Protein AF-A0A971WV73-F1 (afdb_monomer)

Sequence (132 aa):
MSHPDMRDVILLYQKQIGLLSSSQRDQLYKFFEEGMSPFVLGCAILRAKEQKQRNKRISFNYIIAIIKDWMEHGLTTEEAFKDYWIDSHSSSSYRGERNAAAKGLPKRFVRSDYKYTKPDPPPKGFFSFLDD

Solvent-accessible surface area (backbone atoms only — not comparable to full-atom values): 8357 Å² total; per-residue (Å²): 129,89,74,62,46,64,68,54,33,52,52,49,43,40,75,75,77,37,89,74,52,69,70,59,49,54,52,56,49,48,46,41,74,76,57,32,32,37,54,42,57,38,51,34,54,52,48,52,54,67,79,44,67,97,82,73,81,82,55,68,69,58,36,50,51,50,49,49,55,31,50,77,69,61,38,26,42,64,65,54,38,48,54,52,49,48,56,68,54,56,54,57,82,64,63,85,77,82,78,95,77,70,92,82,71,82,76,82,83,52,79,88,72,66,76,86,71,79,74,79,81,77,65,89,72,79,53,72,88,73,78,122

Radius of gyration: 24.32 Å; Cα contacts (8 Å, |Δi|>4): 70; chains: 1; bounding box: 62×53×53 Å

Secondary structure (DSSP, 8-state):
--PPPHHHHHHHHHHHT-PPPHHHHHHHHHHHHTT--HHHHHHHHHHHHHTS-TTSPPPHHHHHHHHHHHHHTTTTSHHHHHHHHHHHHHTTTTTTSS----TTPPP---GGG---PPPPPPPTTTTTTS--

Nearest PDB structures (foldseek):
  3r0i-assembly1_B  TM=3.763E-01  e=5.403E+00  Escherichia coli K-12
  7kts-assembly1_C  TM=1.481E-01  e=9.203E+00  Homo sapiens

Mean predicted aligned error: 14.65 Å

Foldseek 3Di:
DDFDDLVNLQVLCCVQARDDDPVLSVVLVVLVVVQAGSVVLSVLSVVLSVVDDDDDHRDSVSSVVSSVVCVVVVVRDPVSVVVVVCVVVVVVVVPPDPDPDDPDDPDDDDPVPDDDDPDDDDPPPPPVVVPD

Structure (mmCIF, N/CA/C/O backbone):
data_AF-A0A971WV73-F1
#
_entry.id   AF-A0A971WV73-F1
#
loop_
_atom_site.group_PDB
_atom_site.id
_atom_site.type_symbol
_atom_site.label_atom_id
_atom_site.label_alt_id
_atom_site.label_comp_id
_atom_site.label_asym_id
_atom_site.label_entity_id
_atom_site.label_seq_id
_atom_site.pdbx_PDB_ins_code
_atom_site.Cartn_x
_atom_site.Cartn_y
_atom_site.Cartn_z
_atom_site.occupancy
_atom_site.B_iso_or_equiv
_atom_site.auth_seq_id
_atom_site.auth_comp_id
_atom_site.auth_asym_id
_atom_site.auth_atom_id
_atom_site.pdbx_PDB_model_num
ATOM 1 N N . MET A 1 1 ? 20.361 4.862 -9.131 1.00 50.69 1 MET A N 1
ATOM 2 C CA . MET A 1 1 ? 19.375 5.538 -8.261 1.00 50.69 1 MET A CA 1
ATOM 3 C C . MET A 1 1 ? 19.096 4.605 -7.099 1.00 50.69 1 MET A C 1
ATOM 5 O O . MET A 1 1 ? 19.036 3.409 -7.340 1.00 50.69 1 MET A O 1
ATOM 9 N N . SER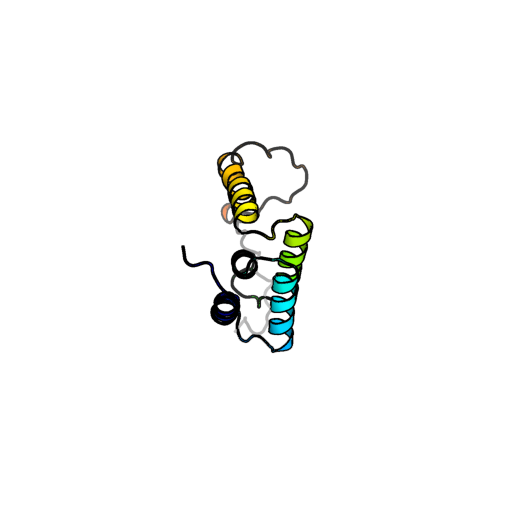 A 1 2 ? 19.040 5.093 -5.857 1.00 71.25 2 SER A N 1
ATOM 10 C CA . SER A 1 2 ? 18.740 4.215 -4.717 1.00 71.25 2 SER A CA 1
ATOM 11 C C . SER A 1 2 ? 17.284 3.780 -4.828 1.00 71.25 2 SER A C 1
ATOM 13 O O . SER A 1 2 ? 16.399 4.626 -4.720 1.00 71.25 2 SER A O 1
ATOM 15 N N . HIS A 1 3 ? 17.040 2.499 -5.101 1.00 76.31 3 HIS A N 1
ATOM 16 C CA . HIS A 1 3 ? 15.683 1.968 -5.061 1.00 76.31 3 HIS A CA 1
ATOM 17 C C . HIS A 1 3 ? 15.203 1.986 -3.604 1.00 76.31 3 HIS A C 1
ATOM 19 O O . HIS A 1 3 ? 15.978 1.610 -2.720 1.00 76.31 3 HIS A O 1
ATOM 25 N N . PRO A 1 4 ? 13.983 2.476 -3.335 1.00 85.62 4 PRO A N 1
ATOM 26 C CA . PRO A 1 4 ? 13.438 2.477 -1.986 1.00 85.62 4 PRO A CA 1
ATOM 27 C C . PRO A 1 4 ? 13.271 1.042 -1.484 1.00 85.62 4 PRO A C 1
ATOM 29 O O . PRO A 1 4 ? 12.898 0.151 -2.249 1.00 85.62 4 PRO A O 1
ATOM 32 N N . ASP A 1 5 ? 13.525 0.835 -0.197 1.00 93.06 5 ASP A N 1
ATOM 33 C CA . ASP A 1 5 ? 13.344 -0.451 0.479 1.00 93.06 5 ASP A CA 1
ATOM 34 C C . ASP A 1 5 ? 12.051 -0.451 1.318 1.00 93.06 5 ASP A C 1
ATOM 36 O O . ASP A 1 5 ? 11.473 0.593 1.634 1.00 93.06 5 ASP A O 1
ATOM 40 N N . MET A 1 6 ? 11.594 -1.625 1.749 1.00 93.81 6 MET A N 1
ATOM 41 C CA . MET A 1 6 ? 10.440 -1.766 2.643 1.00 93.81 6 MET A CA 1
ATOM 42 C C . MET A 1 6 ? 10.618 -1.019 3.969 1.00 93.81 6 MET A C 1
ATOM 44 O O . MET A 1 6 ? 9.641 -0.548 4.556 1.00 93.81 6 MET A O 1
ATOM 48 N N . ARG A 1 7 ? 11.863 -0.843 4.427 1.00 93.75 7 ARG A N 1
ATOM 49 C CA . ARG A 1 7 ? 12.174 0.014 5.581 1.00 93.75 7 ARG A CA 1
ATOM 50 C C . ARG A 1 7 ? 11.727 1.456 5.345 1.00 93.75 7 ARG A C 1
ATOM 52 O O . ARG A 1 7 ? 11.110 2.048 6.232 1.00 93.75 7 ARG A O 1
ATOM 59 N N . ASP A 1 8 ? 11.962 1.987 4.148 1.00 94.31 8 ASP A N 1
ATOM 60 C CA . ASP A 1 8 ? 11.566 3.347 3.778 1.00 94.31 8 ASP A CA 1
ATOM 61 C C . ASP A 1 8 ? 10.043 3.483 3.724 1.00 94.31 8 ASP A C 1
ATOM 63 O O . ASP A 1 8 ? 9.494 4.475 4.203 1.00 94.31 8 ASP A O 1
ATOM 67 N N . VAL A 1 9 ? 9.343 2.460 3.224 1.00 93.69 9 VAL A N 1
ATOM 68 C CA . VAL A 1 9 ? 7.870 2.409 3.190 1.00 93.69 9 VAL A CA 1
ATOM 69 C C . VAL A 1 9 ? 7.281 2.463 4.601 1.00 93.69 9 VAL A C 1
ATOM 71 O O . VAL A 1 9 ? 6.348 3.227 4.865 1.00 93.69 9 VAL A O 1
ATOM 74 N N . ILE A 1 10 ? 7.843 1.691 5.535 1.00 94.50 10 ILE A N 1
ATOM 75 C CA . ILE A 1 10 ? 7.390 1.668 6.933 1.00 94.50 10 ILE A CA 1
ATOM 76 C C . ILE A 1 10 ? 7.650 3.021 7.604 1.00 94.50 10 ILE A C 1
ATOM 78 O O . ILE A 1 10 ? 6.759 3.557 8.269 1.00 94.50 10 ILE A O 1
ATOM 82 N N . LEU A 1 11 ? 8.839 3.598 7.410 1.00 94.56 11 LEU A N 1
ATOM 83 C CA . LEU A 1 11 ? 9.181 4.922 7.939 1.00 94.56 11 LEU A CA 1
ATOM 84 C C . LE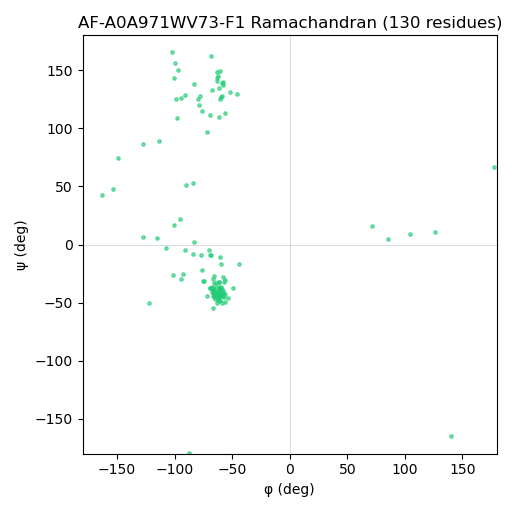U A 1 11 ? 8.264 6.010 7.367 1.00 94.56 11 LEU A C 1
ATOM 86 O O . LEU A 1 11 ? 7.778 6.873 8.105 1.00 94.56 11 LEU A O 1
ATOM 90 N N . LEU A 1 12 ? 7.975 5.949 6.066 1.00 93.94 12 LEU A N 1
ATOM 91 C CA . LEU A 1 12 ? 7.045 6.851 5.397 1.00 93.94 12 LEU A CA 1
ATOM 92 C C . LEU A 1 12 ? 5.643 6.736 6.006 1.00 93.94 12 LEU A C 1
ATOM 94 O O . LEU A 1 12 ? 5.052 7.757 6.363 1.00 93.94 12 LEU A O 1
ATOM 98 N N . TYR A 1 13 ? 5.128 5.519 6.189 1.00 92.94 13 T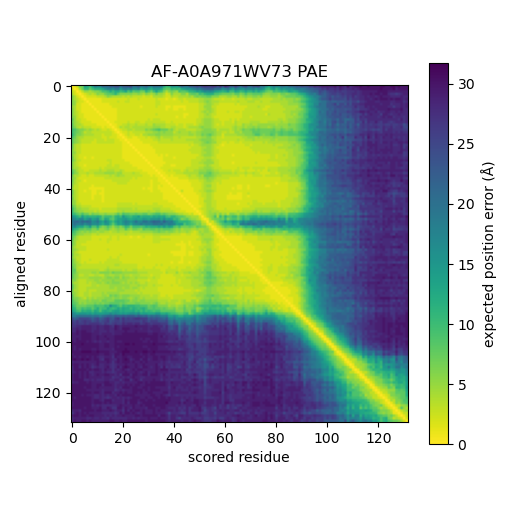YR A N 1
ATOM 99 C CA . TYR A 1 13 ? 3.838 5.301 6.842 1.00 92.94 13 TYR A CA 1
ATOM 100 C C . TYR A 1 13 ? 3.800 5.931 8.238 1.00 92.94 13 TYR A C 1
ATOM 102 O O . TYR A 1 13 ? 2.883 6.691 8.561 1.00 92.94 13 TYR A O 1
ATOM 110 N N . GLN A 1 14 ? 4.821 5.659 9.052 1.00 92.06 14 GLN A N 1
ATOM 111 C CA . GLN A 1 14 ? 4.900 6.162 10.422 1.00 92.06 14 GLN A CA 1
ATOM 112 C C . GLN A 1 14 ? 4.927 7.686 10.484 1.00 92.06 14 GLN A C 1
ATOM 114 O O . GLN A 1 14 ? 4.235 8.281 11.312 1.00 92.06 14 GLN A O 1
ATOM 119 N N . LYS A 1 15 ? 5.658 8.320 9.565 1.00 91.06 15 LYS A N 1
ATOM 120 C CA . LYS A 1 15 ? 5.751 9.779 9.464 1.00 91.06 15 LYS A CA 1
ATOM 121 C C . LYS A 1 15 ? 4.448 10.429 8.992 1.00 91.06 15 LYS A C 1
ATOM 123 O O . LYS A 1 15 ? 4.132 11.535 9.422 1.00 91.06 15 LYS A O 1
ATOM 128 N N . GLN A 1 16 ? 3.727 9.792 8.071 1.00 88.50 16 GLN A N 1
ATOM 129 C CA . GLN A 1 16 ? 2.573 10.404 7.402 1.00 88.50 16 GLN A CA 1
ATOM 130 C C . GLN A 1 16 ? 1.229 10.071 8.054 1.00 88.50 16 GLN A C 1
ATOM 132 O O . GLN A 1 16 ? 0.290 10.863 7.950 1.00 88.50 16 GLN A O 1
ATOM 137 N N . ILE A 1 17 ? 1.120 8.899 8.680 1.00 86.88 17 ILE A N 1
ATOM 138 C CA . ILE A 1 17 ? -0.152 8.330 9.140 1.00 86.88 17 ILE A CA 1
ATOM 139 C C . ILE A 1 17 ? -0.126 8.060 10.641 1.00 86.88 17 ILE A C 1
ATOM 141 O O . ILE A 1 17 ? -1.045 8.477 11.348 1.00 86.88 17 ILE A O 1
ATOM 145 N N . GLY A 1 18 ? 0.912 7.375 11.123 1.00 87.25 18 GLY A N 1
ATOM 146 C CA . GLY A 1 18 ? 1.080 7.029 12.532 1.00 87.25 18 GLY A CA 1
ATOM 147 C C . GLY A 1 18 ? 1.629 5.619 12.735 1.00 87.25 18 GLY A C 1
ATOM 148 O O . GLY A 1 18 ? 2.141 4.993 11.814 1.00 87.25 18 GLY A O 1
ATOM 149 N N . LEU A 1 19 ? 1.528 5.106 13.960 1.00 90.38 19 LEU A N 1
ATOM 150 C CA . LEU A 1 19 ? 2.096 3.807 14.326 1.00 90.38 19 LEU A CA 1
ATOM 151 C C . LEU A 1 19 ? 1.481 2.663 13.508 1.00 90.38 19 LEU A C 1
ATOM 153 O O . LEU A 1 19 ? 0.264 2.572 13.349 1.00 90.38 19 LEU A O 1
ATOM 157 N N . LEU A 1 20 ? 2.352 1.785 13.019 1.00 90.44 20 LEU A N 1
ATOM 158 C CA . LEU A 1 20 ? 1.994 0.584 12.275 1.00 90.44 20 LEU A CA 1
ATOM 159 C C . LEU A 1 20 ? 2.038 -0.612 13.232 1.00 90.44 20 LEU A C 1
ATOM 161 O O . LEU A 1 20 ? 3.070 -0.839 13.874 1.00 90.44 20 LEU A O 1
ATOM 165 N N . SER A 1 21 ? 0.946 -1.372 13.337 1.00 92.94 21 SER A N 1
ATOM 166 C CA . SER A 1 21 ? 0.956 -2.626 14.103 1.00 92.94 21 SER A CA 1
ATOM 167 C C . SER A 1 21 ? 1.831 -3.680 13.413 1.00 92.94 21 SER A C 1
ATOM 169 O O . SER A 1 21 ? 2.109 -3.582 12.217 1.00 92.94 21 SER A O 1
ATOM 171 N N . SER A 1 22 ? 2.238 -4.723 14.148 1.00 92.44 22 SER A N 1
ATOM 172 C CA . SER A 1 22 ? 2.979 -5.845 13.548 1.00 92.44 22 SER A CA 1
ATOM 173 C C . SER A 1 22 ? 2.185 -6.491 12.411 1.00 92.44 22 SER A C 1
ATOM 175 O O . SER A 1 22 ? 2.705 -6.643 11.318 1.00 92.44 22 SER A O 1
ATOM 177 N N . SER A 1 23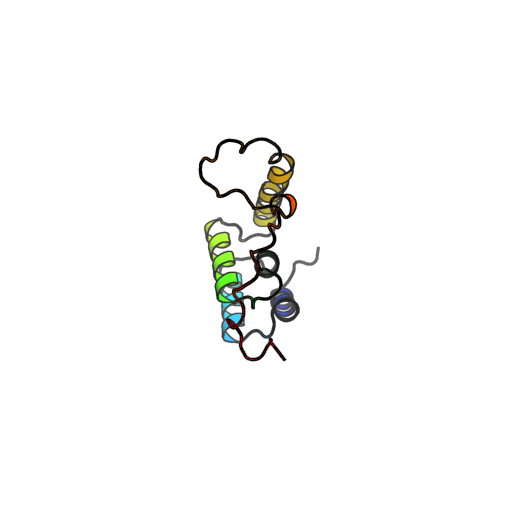 ? 0.888 -6.740 12.616 1.00 93.50 23 SER A N 1
ATOM 178 C CA . SER A 1 23 ? 0.021 -7.337 11.593 1.00 93.50 23 SER A CA 1
ATOM 179 C C . SER A 1 23 ? -0.106 -6.491 10.322 1.00 93.50 23 SER A C 1
ATOM 181 O O . SER A 1 23 ? -0.106 -7.028 9.218 1.00 93.50 23 SER A O 1
ATOM 183 N N . GLN A 1 24 ? -0.189 -5.164 10.457 1.00 93.88 24 GLN A N 1
ATOM 184 C CA . GLN A 1 24 ? -0.226 -4.244 9.317 1.00 93.88 24 GLN A CA 1
ATOM 185 C C . GLN A 1 24 ? 1.106 -4.235 8.564 1.00 93.88 24 GLN A C 1
ATOM 187 O O . GLN A 1 24 ? 1.127 -4.154 7.338 1.00 93.88 24 GLN A O 1
ATOM 192 N N . ARG A 1 25 ? 2.220 -4.344 9.294 1.00 94.38 25 ARG A N 1
ATOM 193 C CA . ARG A 1 25 ? 3.554 -4.473 8.708 1.00 94.38 25 ARG A CA 1
ATOM 194 C C . ARG A 1 25 ? 3.684 -5.758 7.903 1.00 94.38 25 ARG A C 1
ATOM 196 O O . ARG A 1 25 ? 4.072 -5.688 6.743 1.00 94.38 25 ARG A O 1
ATOM 203 N N . ASP A 1 26 ? 3.309 -6.888 8.489 1.00 95.38 26 ASP A N 1
ATOM 204 C CA . ASP A 1 26 ? 3.368 -8.194 7.829 1.00 95.38 26 ASP A CA 1
ATOM 205 C C . ASP A 1 26 ? 2.508 -8.194 6.562 1.00 95.38 26 ASP A C 1
ATOM 207 O O . ASP A 1 26 ? 2.893 -8.740 5.535 1.00 95.38 26 ASP A O 1
ATOM 211 N N . GLN A 1 27 ? 1.365 -7.507 6.596 1.00 94.75 27 GLN A N 1
ATOM 212 C CA . GLN A 1 27 ? 0.515 -7.359 5.424 1.00 94.75 27 GLN A CA 1
ATOM 213 C C . GLN A 1 27 ? 1.170 -6.536 4.302 1.00 94.75 27 GLN A C 1
ATOM 215 O O . GLN A 1 27 ? 1.011 -6.891 3.140 1.00 94.75 27 GLN A O 1
ATOM 220 N N . LEU A 1 28 ? 1.921 -5.474 4.615 1.00 94.38 28 LEU A N 1
ATOM 221 C CA . LEU A 1 28 ? 2.698 -4.746 3.601 1.00 94.38 28 LEU A CA 1
ATOM 222 C C . LEU A 1 28 ? 3.828 -5.607 3.021 1.00 94.38 28 LEU A C 1
ATOM 224 O O . LEU A 1 28 ? 4.072 -5.548 1.819 1.00 94.38 28 LEU A O 1
ATOM 228 N N . TYR A 1 29 ? 4.483 -6.422 3.852 1.00 95.75 29 TYR A N 1
ATOM 229 C CA . TYR A 1 29 ? 5.494 -7.371 3.381 1.00 95.75 29 TYR A CA 1
ATOM 230 C C . TYR A 1 29 ? 4.910 -8.441 2.462 1.00 95.75 29 TYR A C 1
ATOM 232 O O . TYR A 1 29 ? 5.539 -8.755 1.461 1.00 95.75 29 TYR A O 1
ATOM 240 N N . LYS A 1 30 ? 3.690 -8.924 2.716 1.00 95.75 30 LYS A N 1
ATOM 241 C CA . LYS A 1 30 ? 3.014 -9.855 1.797 1.00 95.75 30 LYS A CA 1
ATOM 242 C C . LYS A 1 30 ? 2.847 -9.273 0.395 1.00 95.75 30 LYS A C 1
ATOM 244 O O . LYS A 1 30 ? 3.163 -9.949 -0.568 1.00 95.75 30 LYS A O 1
ATOM 249 N N . PHE A 1 31 ? 2.434 -8.011 0.266 1.00 93.62 31 PHE A N 1
ATOM 250 C CA . PHE A 1 31 ? 2.324 -7.378 -1.056 1.00 93.62 31 PHE A CA 1
ATOM 251 C C . PHE A 1 31 ? 3.680 -7.208 -1.747 1.00 93.62 31 PHE A C 1
ATOM 253 O O . PHE A 1 31 ? 3.772 -7.308 -2.968 1.00 93.62 31 PHE A O 1
ATOM 260 N N . PHE A 1 32 ? 4.737 -6.972 -0.971 1.00 94.56 32 PHE A N 1
ATOM 261 C CA . PHE A 1 32 ? 6.097 -6.955 -1.497 1.00 94.56 32 PHE A CA 1
ATOM 262 C C . PHE A 1 32 ? 6.537 -8.343 -1.989 1.00 94.56 32 PHE A C 1
ATOM 264 O O . PHE A 1 32 ? 7.074 -8.459 -3.088 1.00 94.56 32 PHE A O 1
ATOM 271 N N . GLU A 1 33 ? 6.249 -9.399 -1.226 1.00 94.06 33 GLU A N 1
ATOM 272 C CA . GLU A 1 33 ? 6.498 -10.795 -1.617 1.00 94.06 33 GLU A CA 1
ATOM 273 C C . GLU A 1 33 ? 5.666 -11.223 -2.838 1.00 94.06 33 GLU A C 1
ATOM 275 O O . GLU A 1 33 ? 6.153 -11.974 -3.680 1.00 94.06 33 GLU A O 1
ATOM 280 N N . GLU A 1 34 ? 4.447 -10.697 -2.984 1.00 92.50 34 GLU A N 1
ATOM 281 C CA . GLU A 1 34 ? 3.585 -10.861 -4.166 1.00 92.50 34 GLU A CA 1
ATOM 282 C C . GLU A 1 34 ? 4.113 -10.109 -5.407 1.00 92.50 34 GLU A C 1
ATOM 284 O O . GLU A 1 34 ? 3.573 -10.260 -6.503 1.00 92.50 34 GLU A O 1
ATOM 289 N N . GLY A 1 35 ? 5.196 -9.337 -5.266 1.00 90.19 35 GLY A N 1
ATOM 290 C CA . GLY A 1 35 ? 5.912 -8.699 -6.372 1.00 90.19 35 GLY A CA 1
ATOM 291 C C . GLY A 1 35 ? 5.660 -7.200 -6.520 1.00 90.19 35 GLY A C 1
ATOM 292 O O . GLY A 1 35 ? 6.096 -6.607 -7.509 1.00 90.19 35 GLY A O 1
ATOM 293 N N . MET A 1 36 ? 4.980 -6.557 -5.567 1.00 92.00 36 MET A N 1
ATOM 294 C CA . MET A 1 36 ? 4.806 -5.107 -5.597 1.00 92.00 36 MET A CA 1
ATOM 295 C C . MET A 1 36 ? 6.074 -4.384 -5.131 1.00 92.00 36 MET A C 1
ATOM 297 O O . MET A 1 36 ? 6.595 -4.621 -4.043 1.00 92.00 36 MET A O 1
ATOM 301 N N . SER A 1 37 ? 6.550 -3.439 -5.937 1.00 94.25 37 SER A N 1
ATOM 302 C CA . SER A 1 37 ? 7.722 -2.632 -5.610 1.00 94.25 37 SER A CA 1
ATOM 303 C C . SER A 1 37 ? 7.488 -1.770 -4.357 1.00 94.25 37 SER A C 1
ATOM 305 O O . SER A 1 37 ? 6.422 -1.150 -4.227 1.00 94.25 37 SER A O 1
ATOM 307 N N . PRO A 1 38 ? 8.494 -1.616 -3.471 1.00 94.50 38 PRO A N 1
ATOM 308 C CA . PRO A 1 38 ? 8.414 -0.704 -2.331 1.00 94.50 38 PRO A CA 1
ATOM 309 C C . PRO A 1 38 ? 8.111 0.740 -2.752 1.00 94.50 38 PRO A C 1
ATOM 311 O O . PRO A 1 38 ? 7.431 1.471 -2.032 1.00 94.50 38 PRO A O 1
ATOM 314 N N . PHE A 1 39 ? 8.549 1.146 -3.949 1.00 94.12 39 PHE A N 1
ATOM 315 C CA . PHE A 1 39 ? 8.221 2.454 -4.516 1.00 94.12 39 PHE A CA 1
ATOM 316 C C . PHE A 1 39 ? 6.704 2.640 -4.657 1.00 94.12 39 PHE A C 1
ATOM 318 O O . PHE A 1 39 ? 6.143 3.624 -4.171 1.00 94.12 39 PHE A O 1
ATOM 325 N N . VAL A 1 40 ? 6.033 1.658 -5.262 1.00 93.62 40 VAL A N 1
ATOM 326 C CA . VAL A 1 40 ? 4.586 1.684 -5.500 1.00 93.62 40 VAL A CA 1
ATOM 327 C C . VAL A 1 40 ? 3.821 1.648 -4.177 1.00 93.62 40 VAL A C 1
ATOM 329 O O . VAL A 1 40 ? 2.889 2.430 -3.981 1.00 93.62 40 VAL A O 1
ATOM 332 N N . LEU A 1 41 ? 4.256 0.820 -3.223 1.00 94.19 41 LEU A N 1
ATOM 333 C CA . LEU A 1 41 ? 3.675 0.796 -1.876 1.00 94.19 41 LEU A CA 1
ATOM 334 C C . LEU A 1 41 ? 3.778 2.170 -1.190 1.00 94.19 41 LEU A C 1
ATOM 336 O O . LEU A 1 41 ? 2.810 2.645 -0.589 1.00 94.19 41 LEU A O 1
ATOM 340 N N . GLY A 1 42 ? 4.917 2.854 -1.330 1.00 94.00 42 GLY A N 1
ATOM 341 C CA . GLY A 1 42 ? 5.096 4.228 -0.859 1.00 94.00 42 GLY A CA 1
ATOM 342 C C . GLY A 1 42 ? 4.132 5.217 -1.526 1.00 94.00 42 GLY A C 1
ATOM 343 O O . GLY A 1 42 ? 3.500 6.033 -0.844 1.00 94.00 42 GLY A O 1
ATOM 344 N N . CYS A 1 43 ? 3.950 5.115 -2.844 1.00 92.75 43 CYS A N 1
ATOM 345 C CA . CYS A 1 43 ? 2.985 5.927 -3.588 1.00 92.75 43 CYS A CA 1
ATOM 346 C C . CYS A 1 43 ? 1.540 5.702 -3.119 1.00 92.75 43 CYS A C 1
ATOM 348 O O . CYS A 1 43 ? 0.777 6.668 -3.025 1.00 92.75 43 CYS A O 1
ATOM 350 N N . ALA A 1 44 ? 1.164 4.473 -2.753 1.00 93.06 44 ALA A N 1
ATOM 351 C CA . ALA A 1 44 ? -0.178 4.170 -2.252 1.00 93.06 44 ALA A CA 1
ATOM 352 C C . ALA A 1 44 ? -0.461 4.902 -0.930 1.00 93.06 44 ALA A C 1
ATOM 354 O O . ALA A 1 44 ? -1.528 5.496 -0.749 1.00 93.06 44 ALA A O 1
ATOM 355 N N . ILE A 1 45 ? 0.527 4.934 -0.029 1.00 92.50 45 ILE A N 1
ATOM 356 C CA . ILE A 1 45 ? 0.449 5.660 1.248 1.00 92.50 45 ILE A CA 1
ATOM 357 C C . ILE A 1 45 ? 0.281 7.166 1.006 1.00 92.50 45 ILE A C 1
ATOM 359 O O . ILE A 1 45 ? -0.559 7.813 1.641 1.00 92.50 45 ILE A O 1
ATOM 363 N N . LEU A 1 46 ? 1.057 7.736 0.079 1.00 91.38 46 LEU A N 1
ATOM 364 C CA . LEU A 1 46 ? 0.966 9.158 -0.261 1.00 91.38 46 LEU A CA 1
ATOM 365 C C . LEU A 1 46 ? -0.385 9.509 -0.892 1.00 91.38 46 LEU A C 1
ATOM 367 O O . LEU A 1 46 ? -1.007 10.493 -0.485 1.00 91.38 46 LEU A O 1
ATOM 371 N N . ARG A 1 47 ? -0.893 8.674 -1.802 1.00 89.31 47 ARG A N 1
ATOM 372 C CA . ARG A 1 47 ? -2.213 8.867 -2.415 1.00 89.31 47 ARG A CA 1
ATOM 373 C C . ARG A 1 47 ? -3.337 8.789 -1.387 1.00 89.31 47 ARG A C 1
ATOM 375 O O . ARG A 1 47 ? -4.245 9.620 -1.407 1.00 89.31 47 ARG A O 1
ATOM 382 N N . ALA A 1 48 ? -3.257 7.850 -0.443 1.00 89.31 48 ALA A N 1
ATOM 383 C CA . ALA A 1 48 ? -4.220 7.753 0.652 1.00 89.31 48 ALA A CA 1
ATOM 384 C C . ALA A 1 48 ? -4.230 9.008 1.540 1.00 89.31 48 ALA A C 1
ATOM 386 O O . ALA A 1 48 ? -5.275 9.389 2.076 1.00 89.31 48 ALA A O 1
ATOM 387 N N . LYS A 1 49 ? -3.076 9.670 1.690 1.00 86.06 49 LYS A N 1
ATOM 388 C CA . LYS A 1 49 ? -2.975 10.958 2.382 1.00 86.06 49 LYS A CA 1
ATOM 389 C C . LYS A 1 49 ? -3.585 12.098 1.568 1.00 86.06 49 LYS A C 1
ATOM 391 O O . LYS A 1 49 ? -4.303 12.911 2.143 1.00 86.06 49 LYS A O 1
ATOM 396 N N . GLU A 1 50 ? -3.310 12.158 0.270 1.00 84.38 50 GLU A N 1
ATOM 397 C CA . GLU A 1 50 ? -3.777 13.226 -0.619 1.00 84.38 50 GLU A CA 1
ATOM 398 C C . GLU A 1 50 ? -5.301 13.226 -0.802 1.00 84.38 50 GLU A C 1
ATOM 400 O O . GLU A 1 50 ? -5.936 14.274 -0.687 1.00 84.38 50 GLU A O 1
ATOM 405 N N . GLN A 1 51 ? -5.916 12.056 -1.012 1.00 77.06 51 GLN A N 1
ATOM 406 C CA . GLN A 1 51 ? -7.369 11.946 -1.230 1.00 77.06 51 GLN A CA 1
ATOM 407 C C . GLN A 1 51 ? -8.206 12.270 0.011 1.00 77.06 51 GLN A C 1
ATOM 409 O O . GLN A 1 51 ? -9.434 12.387 -0.043 1.00 77.06 51 GLN A O 1
ATOM 414 N N . LYS A 1 52 ? -7.558 12.425 1.159 1.00 74.50 52 LYS A N 1
ATOM 415 C CA . LYS A 1 52 ? -8.241 12.619 2.418 1.00 74.50 52 LYS A CA 1
ATOM 416 C C . LYS A 1 52 ? -8.380 14.098 2.751 1.00 74.50 52 LYS A C 1
ATOM 418 O O . LYS A 1 52 ? -7.408 14.836 2.872 1.00 74.50 52 LYS A O 1
ATOM 423 N N . GLN A 1 53 ? -9.616 14.519 3.010 1.00 63.38 53 GLN A N 1
ATOM 424 C CA . GLN A 1 53 ? -9.885 15.863 3.517 1.00 63.38 53 GLN A CA 1
ATOM 425 C C . GLN A 1 53 ? -9.244 16.092 4.894 1.00 63.38 53 GLN A C 1
ATOM 427 O O . GLN A 1 53 ? -9.197 15.179 5.724 1.00 63.38 53 GLN A O 1
ATOM 432 N N . ARG A 1 54 ? -8.792 17.335 5.123 1.00 61.09 54 ARG A N 1
ATOM 433 C CA . ARG A 1 54 ? -7.825 17.790 6.146 1.00 61.09 54 ARG A CA 1
ATOM 434 C C . ARG A 1 54 ? -7.976 17.252 7.588 1.00 61.09 54 ARG A C 1
ATOM 436 O O . ARG A 1 54 ? -6.992 17.305 8.308 1.00 61.09 54 ARG A O 1
ATOM 443 N N . ASN A 1 55 ? -9.112 16.673 8.003 1.00 58.94 55 ASN A N 1
ATOM 444 C CA . ASN A 1 55 ? -9.405 16.367 9.418 1.00 58.94 55 ASN A CA 1
ATOM 445 C C . ASN A 1 55 ? -9.823 14.918 9.760 1.00 58.94 55 ASN A C 1
ATOM 447 O O . ASN A 1 55 ? -10.203 14.656 10.898 1.00 58.94 55 ASN A O 1
ATOM 451 N N . LYS A 1 56 ? -9.796 13.950 8.834 1.00 73.56 56 LYS A N 1
ATOM 452 C CA . LYS A 1 56 ? -10.162 12.547 9.175 1.00 73.56 56 LYS A CA 1
ATOM 453 C C . LYS A 1 56 ? -8.938 11.761 9.681 1.00 73.56 56 LYS A C 1
ATOM 455 O O . LYS A 1 56 ? -7.847 12.318 9.704 1.00 73.56 56 LYS A O 1
ATOM 460 N N . ARG A 1 57 ? -9.035 10.470 10.027 1.00 78.88 57 ARG A N 1
ATOM 461 C CA . ARG A 1 57 ? -7.873 9.541 10.152 1.00 78.88 57 ARG A CA 1
ATOM 462 C C . ARG A 1 57 ? -7.774 8.664 8.891 1.00 78.88 57 ARG A C 1
ATOM 464 O O . ARG A 1 57 ? -8.807 8.398 8.289 1.00 78.88 57 ARG A O 1
ATOM 471 N N . ILE A 1 58 ? -6.564 8.334 8.415 1.00 84.94 58 ILE A N 1
ATOM 472 C CA . ILE A 1 58 ? -6.417 7.413 7.263 1.00 84.94 58 ILE A CA 1
ATOM 473 C C . ILE A 1 58 ? -6.593 6.013 7.835 1.00 84.94 58 ILE A C 1
ATOM 475 O O . ILE A 1 58 ? -5.916 5.674 8.804 1.00 84.94 58 ILE A O 1
ATOM 479 N N . SER A 1 59 ? -7.517 5.229 7.287 1.00 88.38 59 SER A N 1
ATOM 480 C CA . SER A 1 59 ? -7.634 3.826 7.663 1.00 88.38 59 SER A CA 1
ATOM 481 C C . SER A 1 59 ? -6.624 3.006 6.869 1.00 88.38 59 SER A C 1
ATOM 483 O O . SER A 1 59 ? -6.455 3.196 5.666 1.00 88.38 59 SER A O 1
ATOM 485 N N . PHE A 1 60 ? -5.971 2.059 7.537 1.00 91.19 60 PHE A N 1
ATOM 486 C CA . PHE A 1 60 ? -5.050 1.140 6.874 1.00 91.19 60 PHE A CA 1
ATOM 487 C C . PHE A 1 60 ? -5.752 0.348 5.757 1.00 91.19 60 PHE A C 1
ATOM 489 O O . PHE A 1 60 ? -5.230 0.234 4.655 1.00 91.19 60 PHE A O 1
ATOM 496 N N . ASN A 1 61 ? -6.996 -0.082 5.993 1.00 91.88 61 ASN A N 1
ATOM 497 C CA . ASN A 1 61 ? -7.811 -0.793 5.001 1.00 91.88 61 ASN A CA 1
ATOM 498 C C . ASN A 1 61 ? -8.011 -0.005 3.703 1.00 91.88 61 ASN A C 1
ATOM 500 O O . ASN A 1 61 ? -8.109 -0.604 2.638 1.00 91.88 61 ASN A O 1
ATOM 504 N N . TYR A 1 62 ? -8.062 1.326 3.776 1.00 91.38 62 TYR A N 1
ATOM 505 C CA . TYR A 1 62 ? -8.180 2.150 2.581 1.00 91.38 62 TYR A CA 1
ATOM 506 C C . TYR A 1 62 ? -6.906 2.110 1.731 1.00 91.38 62 TYR A C 1
ATOM 508 O O . TYR A 1 62 ? -6.984 2.024 0.512 1.00 91.38 62 TYR A O 1
ATOM 516 N N . ILE A 1 63 ? -5.735 2.079 2.367 1.00 92.75 63 ILE A N 1
ATOM 517 C CA . ILE A 1 63 ? -4.453 1.906 1.670 1.00 92.75 63 ILE A CA 1
ATOM 518 C C . ILE A 1 63 ? -4.399 0.527 1.015 1.00 92.75 63 ILE A C 1
ATOM 520 O O . ILE A 1 63 ? -4.007 0.419 -0.140 1.00 92.75 63 ILE A O 1
ATOM 524 N N . ILE A 1 64 ? -4.859 -0.513 1.717 1.00 94.19 64 ILE A N 1
ATOM 525 C CA . ILE A 1 64 ? -4.935 -1.865 1.152 1.00 94.19 64 ILE A CA 1
ATOM 526 C C . ILE A 1 64 ? -5.858 -1.919 -0.067 1.00 94.19 64 ILE A C 1
ATOM 528 O O . ILE A 1 64 ? -5.533 -2.602 -1.032 1.00 94.19 64 ILE A O 1
ATOM 532 N N . ALA A 1 65 ? -6.980 -1.198 -0.055 1.00 93.25 65 ALA A N 1
ATOM 533 C CA . ALA A 1 65 ? -7.861 -1.123 -1.218 1.00 93.25 65 ALA A CA 1
ATOM 534 C C . ALA A 1 65 ? -7.149 -0.507 -2.434 1.00 93.25 65 ALA A C 1
ATOM 536 O O . ALA A 1 65 ? -7.254 -1.053 -3.524 1.00 93.25 65 ALA A O 1
ATOM 537 N N . ILE A 1 66 ? -6.370 0.564 -2.236 1.00 93.00 66 ILE A N 1
ATOM 538 C CA . ILE A 1 66 ? -5.560 1.178 -3.304 1.00 93.00 66 ILE A CA 1
ATOM 539 C C . ILE A 1 66 ? -4.498 0.197 -3.818 1.00 93.00 66 ILE A C 1
ATOM 541 O O . ILE A 1 66 ? -4.324 0.056 -5.021 1.00 93.00 66 ILE A O 1
ATOM 545 N N . ILE A 1 67 ? -3.798 -0.492 -2.914 1.00 94.00 67 ILE A N 1
ATOM 546 C CA . ILE A 1 67 ? -2.761 -1.468 -3.279 1.00 94.00 67 ILE A CA 1
ATOM 547 C C . ILE A 1 67 ? -3.350 -2.605 -4.122 1.00 94.00 67 ILE A C 1
ATOM 549 O O . ILE A 1 67 ? -2.770 -2.980 -5.137 1.00 94.00 67 ILE A O 1
ATOM 553 N N . LYS A 1 68 ? -4.510 -3.136 -3.726 1.00 93.81 68 LYS A N 1
ATOM 554 C CA . LYS A 1 68 ? -5.190 -4.207 -4.465 1.00 93.81 68 LYS A CA 1
ATOM 555 C C . LYS A 1 68 ? -5.649 -3.757 -5.845 1.00 93.81 68 LYS A C 1
ATOM 557 O O . LYS A 1 68 ? -5.359 -4.446 -6.811 1.00 93.81 68 LYS A O 1
ATOM 562 N N . ASP A 1 69 ? -6.283 -2.591 -5.929 1.00 93.44 69 ASP A N 1
ATOM 563 C CA . ASP A 1 69 ? -6.685 -1.970 -7.197 1.00 93.44 69 ASP A CA 1
ATOM 564 C C . ASP A 1 69 ? -5.484 -1.845 -8.150 1.00 93.44 69 ASP A C 1
ATOM 566 O O . ASP A 1 69 ? -5.524 -2.264 -9.304 1.00 93.44 69 ASP A O 1
ATOM 570 N N . TRP A 1 70 ? -4.348 -1.372 -7.639 1.00 93.44 70 TRP A N 1
ATOM 571 C CA . TRP A 1 70 ? -3.125 -1.250 -8.429 1.00 93.44 70 TRP A CA 1
ATOM 572 C C . TRP A 1 70 ? -2.523 -2.591 -8.840 1.00 93.44 70 TRP A C 1
ATOM 574 O O . TRP A 1 70 ? -2.047 -2.707 -9.968 1.00 93.44 70 TRP A O 1
ATOM 584 N N . MET A 1 71 ? -2.571 -3.612 -7.983 1.00 91.75 71 MET A N 1
ATOM 585 C CA . MET A 1 71 ? -2.171 -4.966 -8.375 1.00 91.75 71 MET A CA 1
ATOM 586 C C . MET A 1 71 ? -3.064 -5.537 -9.476 1.00 91.75 71 MET A C 1
ATOM 588 O O . MET A 1 71 ? -2.543 -6.103 -10.433 1.00 91.75 71 MET A O 1
ATOM 592 N N . GLU A 1 72 ? -4.383 -5.363 -9.374 1.00 92.19 72 GLU A N 1
ATOM 593 C CA . GLU A 1 72 ? -5.341 -5.813 -10.394 1.00 92.19 72 GLU A CA 1
ATOM 594 C C . GLU A 1 72 ? -5.094 -5.127 -11.746 1.00 92.19 72 GLU A C 1
ATOM 596 O O . GLU A 1 72 ? -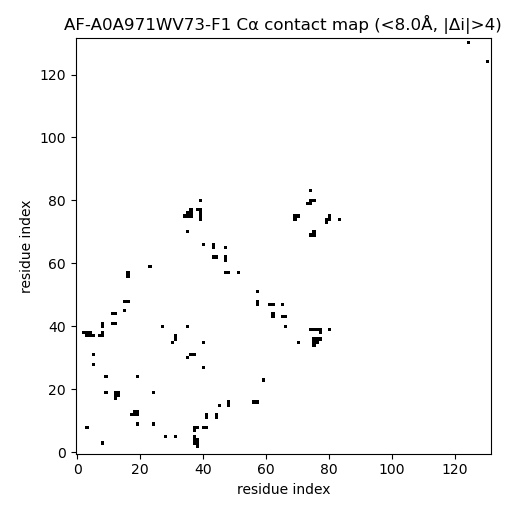5.250 -5.744 -12.800 1.00 92.19 72 GLU A O 1
ATOM 601 N N . HIS A 1 73 ? -4.627 -3.879 -11.721 1.00 89.38 73 HIS A N 1
ATOM 602 C CA . HIS A 1 73 ? -4.222 -3.125 -12.907 1.00 89.38 73 HIS A CA 1
ATOM 603 C C . HIS A 1 73 ? -2.787 -3.403 -13.388 1.00 89.38 73 HIS A C 1
ATOM 605 O O . HIS A 1 73 ? -2.346 -2.789 -14.360 1.00 89.38 73 HIS A O 1
ATOM 611 N N . GLY A 1 74 ? -2.047 -4.310 -12.742 1.00 90.44 74 GLY A N 1
ATOM 612 C CA . GLY A 1 74 ? -0.666 -4.640 -13.111 1.00 90.44 74 GLY A CA 1
ATOM 613 C C . GLY A 1 74 ? 0.351 -3.537 -12.793 1.00 90.44 74 GLY A C 1
ATOM 614 O O . GLY A 1 74 ? 1.477 -3.565 -13.285 1.00 90.44 74 GLY A O 1
ATOM 615 N N . LEU A 1 75 ? -0.015 -2.568 -11.952 1.00 91.06 75 LEU A N 1
ATOM 616 C CA . LEU A 1 75 ? 0.836 -1.453 -11.531 1.00 91.06 75 LEU A CA 1
ATOM 617 C C . LEU A 1 75 ? 1.741 -1.872 -10.366 1.00 91.06 75 LEU A C 1
ATOM 619 O O . LEU A 1 75 ? 1.735 -1.250 -9.308 1.00 91.06 75 LEU A O 1
ATOM 623 N N . THR A 1 76 ? 2.490 -2.962 -10.524 1.00 90.88 76 THR A N 1
ATOM 624 C CA . THR A 1 76 ? 3.349 -3.521 -9.465 1.00 90.88 76 THR A CA 1
ATOM 625 C C . THR A 1 76 ? 4.782 -2.998 -9.526 1.00 90.88 76 THR A C 1
ATOM 627 O O . THR A 1 76 ? 5.458 -2.934 -8.498 1.00 90.88 76 THR A O 1
ATOM 630 N N . THR A 1 77 ? 5.248 -2.576 -10.704 1.00 91.75 77 THR A N 1
ATOM 631 C CA . THR A 1 77 ? 6.612 -2.085 -10.935 1.00 91.75 77 THR A CA 1
ATOM 632 C C . THR A 1 77 ? 6.678 -0.560 -10.954 1.00 91.75 77 THR A C 1
ATOM 634 O O . THR A 1 77 ? 5.698 0.134 -11.224 1.00 91.75 77 THR A O 1
ATOM 637 N N . GLU A 1 78 ? 7.864 -0.018 -10.666 1.00 90.44 78 GLU A N 1
ATOM 638 C CA . GLU A 1 78 ? 8.103 1.430 -10.701 1.00 90.44 78 GLU A CA 1
ATOM 639 C C . GLU A 1 78 ? 7.864 2.018 -12.102 1.00 90.44 78 GLU A C 1
ATOM 641 O O . GLU A 1 78 ? 7.317 3.111 -12.219 1.00 90.44 78 GLU A O 1
ATOM 646 N N . GLU A 1 79 ? 8.237 1.287 -13.153 1.00 89.06 79 GLU A N 1
ATOM 647 C CA . GLU A 1 79 ? 8.066 1.701 -14.551 1.00 89.06 79 GLU A CA 1
ATOM 648 C C . GLU A 1 79 ? 6.584 1.767 -14.934 1.00 89.06 79 GLU A C 1
ATOM 650 O O . GLU A 1 79 ? 6.099 2.840 -15.290 1.00 89.06 79 GLU A O 1
ATOM 655 N N . ALA A 1 80 ? 5.834 0.675 -14.729 1.00 88.56 80 ALA A N 1
ATOM 656 C CA . ALA A 1 80 ? 4.401 0.632 -15.025 1.00 88.56 80 ALA A CA 1
ATOM 657 C C . ALA A 1 80 ? 3.621 1.702 -14.246 1.00 88.56 80 ALA A C 1
ATOM 659 O O . ALA A 1 80 ? 2.707 2.339 -14.775 1.00 88.56 80 ALA A O 1
ATOM 660 N N . PHE A 1 81 ? 4.006 1.943 -12.989 1.00 90.50 81 PHE A N 1
ATOM 661 C CA . PHE A 1 81 ? 3.384 2.981 -12.179 1.00 90.50 81 PHE A CA 1
ATOM 662 C C . PHE A 1 81 ? 3.682 4.394 -12.694 1.00 90.50 81 PHE A C 1
ATOM 664 O O . PHE A 1 81 ? 2.789 5.242 -12.688 1.00 90.50 81 PHE A O 1
ATOM 671 N N . LYS A 1 82 ? 4.916 4.675 -13.130 1.00 87.81 82 LYS A N 1
ATOM 672 C CA . LYS A 1 82 ? 5.285 5.988 -13.680 1.00 87.81 82 LYS A CA 1
ATOM 673 C C . LYS A 1 82 ? 4.523 6.290 -14.962 1.00 87.81 82 LYS A C 1
ATOM 675 O O . LYS A 1 82 ? 4.006 7.400 -15.076 1.00 87.81 82 LYS A O 1
ATOM 680 N N . ASP A 1 83 ? 4.403 5.320 -15.860 1.00 88.31 83 ASP A N 1
ATOM 681 C CA . ASP A 1 83 ? 3.659 5.481 -17.113 1.00 88.31 83 ASP A CA 1
ATOM 682 C C . ASP A 1 83 ? 2.183 5.786 -16.832 1.00 88.31 83 ASP A C 1
ATOM 684 O O . ASP A 1 83 ? 1.650 6.801 -17.287 1.00 88.31 83 ASP A O 1
ATOM 688 N N . TYR A 1 84 ? 1.555 4.997 -15.954 1.00 87.88 84 TYR A N 1
ATOM 689 C CA . TYR A 1 84 ? 0.197 5.260 -15.475 1.00 87.88 84 TYR A CA 1
ATOM 690 C C . TYR A 1 84 ? 0.055 6.649 -14.837 1.00 87.88 84 TYR A C 1
ATOM 692 O O . TYR A 1 84 ? -0.929 7.360 -15.065 1.00 87.88 84 TYR A O 1
ATOM 700 N N . TRP A 1 85 ? 1.028 7.055 -14.018 1.00 83.69 85 TRP A N 1
ATOM 701 C CA . TRP A 1 85 ? 0.988 8.341 -13.332 1.00 83.69 85 TRP A CA 1
ATOM 702 C C . TRP A 1 85 ? 1.096 9.507 -14.316 1.00 83.69 85 TRP A C 1
ATOM 704 O O . TRP A 1 85 ? 0.354 10.483 -14.175 1.00 83.69 85 TRP A O 1
ATOM 714 N N . ILE A 1 86 ? 1.970 9.396 -15.321 1.00 82.25 86 ILE A N 1
ATOM 715 C CA . ILE A 1 86 ? 2.118 10.377 -16.399 1.00 82.25 86 ILE A CA 1
ATOM 716 C C . ILE A 1 86 ? 0.820 10.472 -17.197 1.00 82.25 86 ILE A C 1
ATOM 718 O O . ILE A 1 86 ? 0.322 11.581 -17.361 1.00 82.25 86 ILE A O 1
ATOM 722 N N . ASP A 1 87 ? 0.210 9.362 -17.605 1.00 78.12 87 ASP A N 1
ATOM 723 C CA . ASP A 1 87 ? -1.056 9.369 -18.356 1.00 78.12 87 ASP A CA 1
ATOM 724 C C . ASP A 1 87 ? -2.226 9.945 -17.542 1.00 78.12 87 ASP A C 1
ATOM 726 O O . ASP A 1 87 ? -3.033 10.757 -18.026 1.00 78.12 87 ASP A O 1
ATOM 730 N N . SER A 1 88 ? -2.290 9.600 -16.254 1.00 74.81 88 SER A N 1
ATOM 731 C CA . SER A 1 88 ? -3.296 10.135 -15.336 1.00 74.81 88 SER A CA 1
ATOM 732 C C . SER A 1 88 ? -3.142 11.645 -15.103 1.00 74.81 88 SER A C 1
ATOM 734 O O . SER A 1 88 ? -4.140 12.295 -14.786 1.00 74.81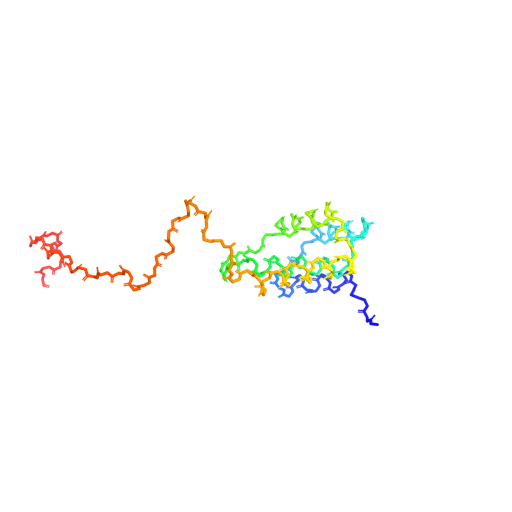 88 SER A O 1
ATOM 736 N N . HIS A 1 89 ? -1.934 12.208 -15.228 1.00 67.44 89 HIS A N 1
ATOM 737 C CA . HIS A 1 89 ? -1.665 13.636 -15.000 1.00 67.44 89 HIS A CA 1
ATOM 738 C C . HIS A 1 89 ? -1.543 14.451 -16.296 1.00 67.44 89 HIS A C 1
ATOM 740 O O . HIS A 1 89 ? -1.857 15.641 -16.288 1.00 67.44 89 HIS A O 1
ATOM 746 N N . SER A 1 90 ? -1.166 13.842 -17.422 1.00 60.06 90 SER A N 1
ATOM 747 C CA . SER A 1 90 ? -1.081 14.492 -18.739 1.00 60.06 90 SER A CA 1
ATOM 748 C C . SER A 1 90 ? -2.468 14.736 -19.334 1.00 60.06 90 SER A C 1
ATOM 750 O O . SER A 1 90 ? -2.711 15.757 -19.970 1.00 60.06 90 SER A O 1
ATOM 752 N N . SER A 1 91 ? -3.442 13.876 -19.032 1.00 52.75 91 SER A N 1
ATOM 753 C CA . SER A 1 91 ? -4.843 14.117 -19.395 1.00 52.75 91 SER A CA 1
ATOM 754 C C . SER A 1 91 ? -5.492 15.273 -18.609 1.00 52.75 91 SER A C 1
ATOM 756 O O . SER A 1 91 ? -6.579 15.726 -18.974 1.00 52.75 91 SER A O 1
ATOM 758 N N . SER A 1 92 ? -4.827 15.810 -17.576 1.00 48.50 92 SER A N 1
ATOM 759 C CA . SER A 1 92 ? -5.268 17.002 -16.835 1.00 48.50 92 SER A CA 1
ATOM 760 C C . SER A 1 92 ? -5.040 18.303 -17.618 1.00 48.50 92 SER A C 1
ATOM 762 O O . SER A 1 92 ? -5.864 19.213 -17.534 1.00 48.50 92 SER A O 1
ATOM 764 N N . SER A 1 93 ? -4.000 18.386 -18.460 1.00 44.12 93 SER A N 1
ATOM 765 C CA . SER A 1 93 ? -3.753 19.566 -19.309 1.00 44.12 93 SER A CA 1
ATOM 766 C C . SER A 1 93 ? -4.663 19.644 -20.546 1.00 44.12 93 SER A C 1
ATOM 768 O O . SER A 1 93 ? -4.737 20.698 -21.169 1.00 44.12 93 SER A O 1
ATOM 770 N N . TYR A 1 94 ? -5.436 18.590 -20.846 1.00 42.25 94 TYR A N 1
ATOM 771 C CA . TYR A 1 94 ? -6.461 18.570 -21.908 1.00 42.25 94 TYR A CA 1
ATOM 772 C C . TYR A 1 94 ? -7.902 18.386 -21.399 1.00 42.25 94 TYR A C 1
ATOM 774 O O . TYR A 1 94 ? -8.837 18.291 -22.195 1.00 42.25 94 TYR A O 1
ATOM 782 N N . ARG A 1 95 ? -8.131 18.370 -20.079 1.00 39.22 95 ARG A N 1
ATOM 783 C CA . ARG A 1 95 ? -9.481 18.300 -19.477 1.00 39.22 95 ARG A CA 1
ATOM 784 C C . ARG A 1 95 ? -10.058 19.669 -19.094 1.00 39.22 95 ARG A C 1
ATOM 786 O O . ARG A 1 95 ? -10.984 19.743 -18.291 1.00 39.22 95 ARG A O 1
ATOM 793 N N . GLY A 1 96 ? -9.555 20.742 -19.709 1.00 42.16 96 GLY A N 1
ATOM 794 C CA . GLY A 1 96 ? -10.153 22.081 -19.650 1.00 42.16 96 GLY A CA 1
ATOM 795 C C . GLY A 1 96 ? -11.394 22.257 -20.537 1.00 42.16 96 GLY A C 1
ATOM 796 O O . GLY A 1 96 ? -12.228 23.105 -20.246 1.00 42.16 96 GLY A O 1
ATOM 797 N N . GLU A 1 97 ? -11.581 21.435 -21.575 1.00 42.72 97 GLU A N 1
ATOM 798 C CA . GLU A 1 97 ? -12.653 21.636 -22.561 1.00 42.72 97 GLU A CA 1
ATOM 799 C C . GLU A 1 97 ? -13.157 20.306 -23.136 1.00 42.72 97 GLU A C 1
ATOM 801 O O . GLU A 1 97 ? -12.817 19.946 -24.259 1.00 42.72 97 GLU A O 1
ATOM 806 N N . ARG A 1 98 ? -13.939 19.533 -22.368 1.00 39.25 98 ARG A N 1
ATOM 807 C CA . ARG A 1 98 ? -14.906 18.535 -22.890 1.00 39.25 98 ARG A CA 1
ATOM 808 C C . ARG A 1 98 ? -15.592 17.790 -21.745 1.00 39.25 98 ARG A C 1
ATOM 810 O O . ARG A 1 98 ? -15.379 16.607 -21.554 1.00 39.25 98 ARG A O 1
ATOM 817 N N . ASN A 1 99 ? -16.401 18.491 -20.952 1.00 43.12 99 ASN A N 1
ATOM 818 C CA . ASN A 1 99 ? -17.478 17.883 -20.153 1.00 43.12 99 ASN A CA 1
ATOM 819 C C . ASN A 1 99 ? -18.588 18.918 -19.896 1.00 43.12 99 ASN A C 1
ATOM 821 O O . ASN A 1 99 ? -19.070 19.092 -18.782 1.00 43.12 99 ASN A O 1
ATOM 825 N N . ALA A 1 100 ? -19.015 19.606 -20.956 1.00 42.97 100 ALA A N 1
ATOM 826 C CA . ALA A 1 100 ? -20.285 20.326 -21.000 1.00 42.97 100 ALA A CA 1
ATOM 827 C C . ALA A 1 100 ? -21.394 19.388 -21.517 1.00 42.97 100 ALA A C 1
ATOM 829 O O . ALA A 1 100 ? -22.066 19.701 -22.489 1.00 42.97 100 ALA A O 1
ATOM 830 N N . ALA A 1 101 ? -21.540 18.192 -20.933 1.00 42.03 101 ALA A N 1
ATOM 831 C CA . ALA A 1 101 ? -22.619 17.259 -21.283 1.00 42.03 101 ALA A CA 1
ATOM 832 C C . ALA A 1 101 ? -22.831 16.161 -20.221 1.00 42.03 101 ALA A C 1
ATOM 834 O O . ALA A 1 101 ? -23.034 15.001 -20.554 1.00 42.03 101 ALA A O 1
ATOM 835 N N . ALA A 1 102 ? -22.801 16.499 -18.931 1.00 41.19 102 ALA A N 1
ATOM 836 C CA . ALA A 1 102 ? -23.323 15.614 -17.889 1.00 41.19 102 ALA A CA 1
ATOM 837 C C . ALA A 1 102 ? -24.553 16.278 -17.263 1.00 41.19 102 ALA A C 1
ATOM 839 O O . ALA A 1 102 ? -24.458 17.061 -16.317 1.00 41.19 102 ALA A O 1
ATOM 840 N N . LYS A 1 103 ? -25.726 15.997 -17.846 1.00 46.75 103 LYS A N 1
ATOM 841 C CA . LYS A 1 103 ? -27.023 16.251 -17.211 1.00 46.75 103 LYS A CA 1
ATOM 842 C C . LYS A 1 103 ? -27.030 15.522 -15.860 1.00 46.75 103 LYS A C 1
ATOM 844 O O . LYS A 1 103 ? -27.032 14.298 -15.847 1.00 46.75 103 LYS A O 1
ATOM 849 N N . GLY A 1 104 ? -27.047 16.264 -14.749 1.00 47.78 104 GLY A N 1
ATOM 850 C CA . GLY A 1 104 ? -27.479 15.718 -13.456 1.00 47.78 104 GLY A CA 1
ATOM 851 C C . GLY A 1 104 ? -26.550 15.841 -12.245 1.00 47.78 104 GLY A C 1
ATOM 852 O O . GLY A 1 104 ? -26.867 15.232 -11.230 1.00 47.78 104 GLY A O 1
ATOM 853 N N . LEU A 1 105 ? -25.457 16.614 -12.269 1.00 48.56 105 LEU A N 1
ATOM 854 C CA . LEU A 1 105 ? -24.769 16.970 -11.015 1.00 48.56 105 LEU A CA 1
ATOM 855 C C . LEU A 1 105 ? -25.324 18.288 -10.449 1.00 48.56 105 LEU A C 1
ATOM 857 O O . LEU A 1 105 ? -25.371 19.277 -11.187 1.00 48.56 105 LEU A O 1
ATOM 861 N N . PRO A 1 106 ? -25.733 18.347 -9.162 1.00 51.22 106 PRO A N 1
ATOM 862 C CA . PRO A 1 106 ? -26.172 19.597 -8.559 1.00 51.22 106 PRO A CA 1
ATOM 863 C C . PRO A 1 106 ? -25.021 20.604 -8.615 1.00 51.22 106 PRO A C 1
ATOM 865 O O . PRO A 1 106 ? -23.893 20.309 -8.209 1.00 51.22 106 PRO A O 1
ATOM 868 N N . LYS A 1 107 ? -25.307 21.787 -9.174 1.00 58.06 107 LYS A N 1
ATOM 869 C CA . LYS A 1 107 ? -24.375 22.918 -9.258 1.00 58.06 107 LYS A CA 1
ATOM 870 C C . LYS A 1 107 ? -23.700 23.115 -7.898 1.00 58.06 107 LYS A C 1
ATOM 872 O O . LYS A 1 107 ? -24.377 23.209 -6.877 1.00 58.06 107 LYS A O 1
ATOM 877 N N . ARG A 1 108 ? -22.366 23.209 -7.889 1.00 59.38 108 ARG A N 1
ATOM 878 C CA . ARG A 1 108 ? -21.629 23.680 -6.710 1.00 59.38 108 ARG A CA 1
ATOM 879 C C . ARG A 1 108 ? -22.089 25.110 -6.422 1.00 59.38 108 ARG A C 1
ATOM 881 O O . ARG A 1 108 ? -21.801 26.000 -7.214 1.00 59.38 108 ARG A O 1
ATOM 888 N N . PHE A 1 109 ? -22.823 25.296 -5.327 1.00 56.50 109 PHE A N 1
ATOM 889 C CA . PHE A 1 109 ? -23.227 26.611 -4.833 1.00 56.50 109 PHE A CA 1
ATOM 890 C C . PHE A 1 109 ? -21.978 27.439 -4.521 1.00 56.50 109 PHE A C 1
ATOM 892 O O . PHE A 1 109 ? -21.098 26.990 -3.778 1.00 56.50 109 PHE A O 1
ATOM 899 N N . VAL A 1 110 ? -21.884 28.631 -5.103 1.00 69.00 110 VAL A N 1
ATOM 900 C CA . VAL A 1 110 ? -20.790 29.574 -4.857 1.00 69.00 110 VAL A CA 1
ATOM 901 C C . VAL A 1 110 ? -21.263 30.578 -3.807 1.00 69.00 110 VAL A C 1
ATOM 903 O O . VAL A 1 110 ? -22.448 30.888 -3.728 1.00 69.00 110 VAL A O 1
ATOM 906 N N . ARG A 1 111 ? -20.352 31.124 -2.987 1.00 58.75 111 ARG A N 1
ATOM 907 C CA . ARG A 1 111 ? -20.687 32.196 -2.027 1.00 58.75 111 ARG A CA 1
ATOM 908 C C . ARG A 1 111 ? -21.471 33.331 -2.712 1.00 58.75 111 ARG A C 1
ATOM 910 O O . ARG A 1 111 ? -22.419 33.839 -2.156 1.00 58.75 111 ARG A O 1
ATOM 917 N N . SER A 1 112 ? -21.160 33.694 -3.946 1.00 65.81 112 SER A N 1
ATOM 918 C CA . SER A 1 112 ? -21.873 34.759 -4.666 1.00 65.81 112 SER A CA 1
ATOM 919 C C . SER A 1 112 ? -23.381 34.513 -4.859 1.00 65.81 112 SER A C 1
ATOM 921 O O . SER A 1 112 ? -24.110 35.459 -5.145 1.00 65.81 112 SER A O 1
ATOM 923 N N . ASP A 1 113 ? -23.848 33.272 -4.688 1.00 66.31 113 ASP A N 1
ATOM 924 C CA . ASP A 1 113 ? -25.253 32.886 -4.831 1.00 66.31 113 ASP A CA 1
ATOM 925 C C . ASP A 1 113 ? -26.077 33.128 -3.548 1.00 66.31 113 ASP A C 1
ATOM 927 O O . ASP A 1 113 ? -27.305 33.015 -3.587 1.00 66.31 113 ASP A O 1
ATOM 931 N N . TYR A 1 114 ? -25.454 33.483 -2.408 1.00 64.19 114 TYR A N 1
ATOM 932 C CA . TYR A 1 114 ? -26.220 33.914 -1.234 1.00 64.19 114 TYR A CA 1
ATOM 933 C C . TYR A 1 114 ? -26.717 35.354 -1.440 1.00 64.19 114 TYR A C 1
ATOM 935 O O . TYR A 1 114 ? -25.949 36.314 -1.476 1.00 64.19 114 TYR A O 1
ATOM 943 N N . LYS A 1 115 ? -28.036 35.534 -1.524 1.00 72.88 115 LYS A N 1
ATOM 944 C CA . LYS A 1 115 ? -28.675 36.809 -1.178 1.00 72.88 115 LYS A CA 1
ATOM 945 C C . LYS A 1 115 ? -29.190 36.675 0.244 1.00 72.88 115 LYS A C 1
ATOM 947 O O . LYS A 1 115 ? -30.127 35.925 0.492 1.00 72.88 115 LYS A O 1
ATOM 952 N N . TYR A 1 116 ? -28.552 37.373 1.179 1.00 61.34 116 TYR A N 1
ATOM 953 C CA . TYR A 1 116 ? -29.015 37.415 2.561 1.00 61.34 116 TYR A CA 1
ATOM 954 C C . TYR A 1 116 ? -30.292 38.255 2.622 1.00 61.34 116 TYR A C 1
ATOM 956 O O . TYR A 1 116 ? -30.238 39.485 2.649 1.00 61.34 116 TYR A O 1
ATOM 964 N N . THR A 1 117 ? -31.449 37.603 2.607 1.00 73.56 117 TH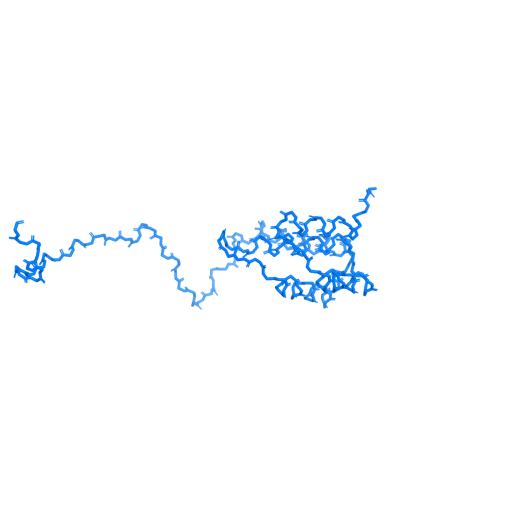R A N 1
ATOM 965 C CA . THR A 1 117 ? -32.697 38.242 3.023 1.00 73.56 117 THR A CA 1
ATOM 966 C C . THR A 1 117 ? -32.705 38.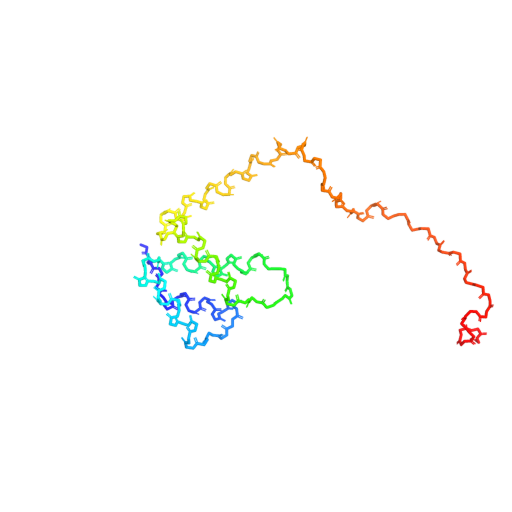242 4.543 1.00 73.56 117 THR A C 1
ATOM 968 O 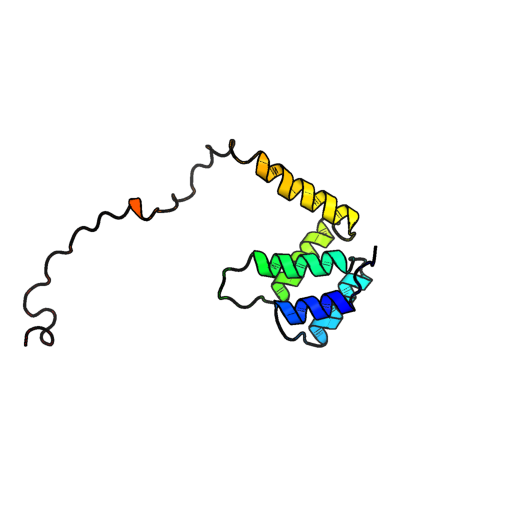O . THR A 1 117 ? -32.607 37.181 5.159 1.00 73.56 117 THR A O 1
ATOM 971 N N . LYS A 1 118 ? -32.761 39.427 5.160 1.00 73.44 118 LYS A N 1
ATOM 972 C CA . LYS A 1 118 ? -32.916 39.514 6.615 1.00 73.44 118 LYS A CA 1
ATOM 973 C C . LYS A 1 118 ? -34.225 38.800 6.986 1.00 73.44 118 LYS A C 1
ATOM 975 O O . LYS A 1 118 ? -35.230 39.098 6.344 1.00 73.44 118 LYS A O 1
ATOM 980 N N . PRO A 1 119 ? -34.212 37.849 7.935 1.00 70.25 119 PRO A N 1
ATOM 981 C CA . PRO A 1 119 ? -35.443 37.224 8.396 1.00 70.25 119 PRO A CA 1
ATOM 982 C C . PRO A 1 119 ? -36.339 38.281 9.044 1.00 70.25 119 PRO A C 1
ATOM 984 O O . PRO A 1 119 ? -35.831 39.247 9.625 1.00 70.25 119 PRO A O 1
ATOM 987 N N . ASP A 1 120 ? -37.653 38.093 8.940 1.00 76.44 120 ASP A N 1
ATOM 988 C CA . ASP A 1 120 ? -38.608 38.927 9.661 1.00 76.44 120 ASP A CA 1
ATOM 989 C C . ASP A 1 120 ? -38.321 38.847 11.167 1.00 76.44 120 ASP A C 1
ATOM 991 O O . ASP A 1 120 ? -37.960 37.773 11.671 1.00 76.44 120 ASP A O 1
ATOM 995 N N . PRO A 1 121 ? -38.420 39.973 11.896 1.00 73.62 121 PRO A N 1
ATOM 996 C CA . PRO A 1 121 ? -38.185 39.968 13.327 1.00 73.62 121 PRO A CA 1
ATOM 997 C C . PRO A 1 121 ? -39.149 38.982 14.004 1.00 73.62 121 PRO A C 1
ATOM 999 O O . PRO A 1 121 ? -40.331 38.939 13.648 1.00 73.62 121 PRO A O 1
ATOM 1002 N N . PRO A 1 122 ? -38.662 38.181 14.969 1.00 72.56 122 PRO A N 1
ATOM 1003 C CA . PRO A 1 122 ? -39.515 37.244 15.680 1.00 72.56 122 PRO A CA 1
ATOM 1004 C C . PRO A 1 122 ? -40.631 38.001 16.419 1.00 72.56 122 PRO A C 1
ATOM 1006 O O . PRO A 1 122 ? -40.427 39.144 16.842 1.00 72.56 122 PRO A O 1
ATOM 1009 N N . PRO A 1 123 ? -41.812 37.385 16.596 1.00 74.88 123 PRO A N 1
ATOM 1010 C CA . PRO A 1 123 ? -42.878 37.992 17.379 1.00 74.88 123 PRO A CA 1
ATOM 1011 C C . PRO A 1 123 ? -42.396 38.255 18.814 1.00 74.88 123 PRO A C 1
ATOM 1013 O O . PRO A 1 123 ? -41.700 37.430 19.411 1.00 74.88 123 PRO A O 1
ATOM 1016 N N . LYS A 1 124 ? -42.767 39.420 19.360 1.00 67.94 124 LYS A N 1
ATOM 1017 C CA . LYS A 1 124 ? -42.455 39.821 20.742 1.00 67.94 124 LYS A CA 1
ATOM 1018 C C . LYS A 1 124 ? -42.880 38.717 21.719 1.00 67.94 124 LYS A C 1
ATOM 1020 O O . LYS A 1 124 ? -44.003 38.224 21.616 1.00 67.94 124 LYS A O 1
ATOM 1025 N N . GLY A 1 125 ? -41.992 38.326 22.636 1.00 68.88 125 GLY A N 1
ATOM 1026 C CA . GLY A 1 125 ? -42.235 37.238 23.588 1.00 68.88 125 GLY A CA 1
ATOM 1027 C C . GLY A 1 125 ? -41.915 35.817 23.099 1.00 68.88 125 GLY A C 1
ATOM 1028 O O . GLY A 1 125 ? -42.158 34.870 23.841 1.00 68.88 125 GLY A O 1
ATOM 1029 N N . PHE A 1 126 ? -41.354 35.625 21.894 1.00 64.44 126 PHE A N 1
ATOM 1030 C CA . PHE A 1 126 ? -40.913 34.291 21.441 1.00 64.44 126 PHE A CA 1
ATOM 1031 C C . PHE A 1 126 ? -39.729 33.748 22.262 1.00 64.44 126 PHE A C 1
ATOM 1033 O O . PHE A 1 126 ? -39.610 32.543 22.471 1.00 64.44 126 PHE A O 1
ATOM 1040 N N . PHE A 1 127 ? -38.884 34.643 22.777 1.00 64.50 127 PHE A N 1
ATOM 1041 C CA . PHE A 1 127 ? -37.853 34.325 23.758 1.00 64.50 127 PHE A CA 1
ATOM 1042 C C . PHE A 1 127 ? -37.997 35.268 24.948 1.00 64.50 127 PHE A C 1
ATOM 1044 O O . PHE A 1 127 ? -37.350 36.305 25.016 1.00 64.50 127 PHE A O 1
ATOM 1051 N N . SER A 1 128 ? -38.837 34.894 25.906 1.00 66.75 128 SER A N 1
ATOM 1052 C CA . SER A 1 128 ? -39.111 35.683 27.114 1.00 66.75 128 SER A CA 1
ATOM 1053 C C . SER A 1 128 ? -37.885 35.943 28.003 1.00 66.75 128 SER A C 1
ATOM 1055 O O . SER A 1 128 ? -37.967 36.766 28.900 1.00 66.75 128 SER A O 1
ATOM 1057 N N . PHE A 1 129 ? -36.747 35.286 27.756 1.00 69.00 129 PHE A N 1
ATOM 1058 C CA . PHE A 1 129 ? -35.476 35.546 28.448 1.00 69.00 129 PHE A CA 1
ATOM 1059 C C . PHE A 1 129 ? -34.582 36.593 27.753 1.00 69.00 129 PHE A C 1
ATOM 1061 O O . PHE A 1 129 ? -33.500 36.889 28.250 1.00 69.00 129 PHE A O 1
ATOM 1068 N N . LEU A 1 130 ? -34.982 37.090 26.578 1.00 61.12 130 LEU A N 1
ATOM 1069 C CA . LEU A 1 130 ? -34.240 38.063 25.762 1.00 61.12 130 LEU A CA 1
ATOM 1070 C C . LEU A 1 130 ? -34.875 39.468 25.783 1.00 61.12 130 LEU A C 1
ATOM 1072 O O . LEU A 1 130 ? -34.323 40.372 25.164 1.00 61.12 130 LEU A O 1
ATOM 1076 N N . ASP A 1 131 ? -36.020 39.626 26.457 1.00 60.03 131 ASP A N 1
ATOM 1077 C CA . ASP A 1 131 ? -36.832 40.854 26.511 1.00 60.03 131 ASP A CA 1
ATOM 1078 C C . ASP A 1 131 ? -36.632 41.675 27.819 1.00 60.03 131 ASP A C 1
ATOM 1080 O O . ASP A 1 131 ? -37.449 42.554 28.096 1.00 60.03 131 ASP A O 1
ATOM 1084 N N . ASP A 1 132 ? -35.559 41.429 28.592 1.00 58.19 132 ASP A N 1
ATOM 1085 C CA . ASP A 1 132 ? -35.109 42.281 29.721 1.00 58.19 132 ASP A CA 1
ATOM 1086 C C . ASP A 1 132 ? -33.907 43.169 29.338 1.00 58.19 132 ASP A C 1
ATOM 1088 O O . ASP A 1 132 ? -32.916 42.634 28.780 1.00 58.19 132 ASP A O 1
#

pLDDT: mean 78.56, std 17.24, range [39.22, 95.75]